Protein AF-A0A9N8E7D0-F1 (afdb_monomer)

Organism: NCBI:txid568900

Mean predicted aligned error: 8.38 Å

Foldseek 3Di:
DFDADPVPWGWDWDDPDPQWIWIWTDPDPFWIWIWIGGHPDIDIDIRHPDLVVQQQDDALCHHSVSFLDAPVRPDGCPPPNLVSVQSRFDDPPDDDPDPDPPDPPGPVGGDDDPDPDPVPPPPPPVPQPDDLVNQLVLLVPPPDPVSSVVSSCCCRVVVHSCSSVVPND

Secondary structure (DSSP, 8-state):
---EETTTEEEEEEEEETTEEEEEEEEETTEEEEEEEETTEEEEEEEES-GGGGTT--STT--TTS--B-TTSS-B-TT-HHHHHHHTSPPTTS--SSS---PSS-TTS---PPP--TTT--S-TTT--S-HHHHHHHHTT-SSHHHHHHHHHHHHHHT-GGGGGG---

Solvent-accessible surface area (backbone atoms only — not comparable to full-atom values): 10418 Å² total; per-residue (Å²): 129,85,53,52,53,95,83,73,30,47,46,49,79,48,74,83,48,102,49,30,39,40,35,40,35,45,77,48,102,59,29,36,39,38,38,37,34,46,70,94,44,78,46,81,45,78,53,56,81,50,73,73,82,39,64,87,41,67,52,98,84,15,29,67,87,59,45,41,48,41,92,83,72,71,51,77,34,76,92,36,64,68,62,44,54,57,68,66,51,70,48,84,92,47,85,76,89,58,96,72,81,87,61,83,64,45,58,92,43,71,70,84,75,82,68,88,46,82,84,76,61,52,70,54,81,87,72,65,85,61,49,72,67,61,26,43,66,55,19,63,76,43,90,45,74,64,34,24,52,49,32,26,48,51,17,54,72,71,63,35,70,72,52,45,73,61,76,85,88

Structure (mmCIF, N/CA/C/O backbone):
data_AF-A0A9N8E7D0-F1
#
_entry.id   AF-A0A9N8E7D0-F1
#
loop_
_atom_site.group_PDB
_atom_site.id
_atom_site.type_symbol
_atom_site.label_atom_id
_atom_site.label_alt_id
_atom_site.label_comp_id
_atom_site.label_asym_id
_atom_site.label_entity_id
_atom_site.label_seq_id
_atom_site.pdbx_PDB_ins_code
_atom_site.Cartn_x
_atom_site.Cartn_y
_atom_site.Cartn_z
_atom_site.occupancy
_atom_site.B_iso_or_equiv
_atom_site.auth_seq_id
_atom_site.auth_comp_id
_atom_site.auth_asym_id
_atom_site.auth_atom_id
_atom_site.pdbx_PDB_model_num
ATOM 1 N N . MET A 1 1 ? 14.166 -24.635 10.565 1.00 60.59 1 MET A N 1
ATOM 2 C CA . MET A 1 1 ? 14.749 -24.098 9.316 1.00 60.59 1 MET A CA 1
ATOM 3 C C . MET A 1 1 ? 14.318 -22.645 9.219 1.00 60.59 1 MET A C 1
ATOM 5 O O . MET A 1 1 ? 13.178 -22.394 9.599 1.00 60.59 1 MET A O 1
ATOM 9 N N . PRO A 1 2 ? 15.194 -21.702 8.832 1.00 77.38 2 PRO A N 1
ATOM 10 C CA . PRO A 1 2 ? 14.790 -20.308 8.662 1.00 77.38 2 PRO A CA 1
ATOM 11 C C . PRO A 1 2 ? 13.682 -20.218 7.607 1.00 77.38 2 PRO A C 1
ATOM 13 O O . PRO A 1 2 ? 13.717 -20.950 6.616 1.00 77.38 2 PRO A O 1
ATOM 16 N N . ALA A 1 3 ? 12.686 -19.366 7.850 1.00 85.38 3 ALA A N 1
ATOM 17 C CA . ALA A 1 3 ? 11.644 -19.098 6.871 1.00 85.38 3 ALA A CA 1
ATOM 18 C C . ALA A 1 3 ? 12.266 -18.344 5.690 1.00 85.38 3 ALA A C 1
ATOM 20 O O . ALA A 1 3 ? 12.982 -17.361 5.886 1.00 85.38 3 ALA A O 1
ATOM 21 N N . VAL A 1 4 ? 12.029 -18.835 4.473 1.00 89.44 4 VAL A N 1
ATOM 22 C CA . VAL A 1 4 ? 12.549 -18.234 3.243 1.00 89.44 4 VAL A CA 1
ATOM 23 C C . VAL A 1 4 ? 11.458 -18.120 2.187 1.00 89.44 4 VAL A C 1
ATOM 25 O O . VAL A 1 4 ? 10.663 -19.043 2.012 1.00 89.44 4 VAL A O 1
ATOM 28 N N . VAL A 1 5 ? 11.450 -17.011 1.451 1.00 86.12 5 VAL A N 1
ATOM 29 C CA . VAL A 1 5 ? 10.603 -16.802 0.268 1.00 86.12 5 VAL A CA 1
ATOM 30 C C . VAL A 1 5 ? 11.408 -17.141 -0.983 1.00 86.12 5 VAL A C 1
ATOM 32 O O . VAL A 1 5 ? 12.582 -16.782 -1.102 1.00 86.12 5 VAL A O 1
ATOM 35 N N . GLY A 1 6 ? 10.799 -17.902 -1.899 1.00 81.19 6 GLY A N 1
ATOM 36 C CA . GLY A 1 6 ? 11.449 -18.346 -3.140 1.00 81.19 6 GLY A CA 1
ATOM 37 C C . GLY A 1 6 ? 12.684 -19.233 -2.929 1.00 81.19 6 GLY A C 1
ATOM 38 O O . GLY A 1 6 ? 13.474 -19.408 -3.848 1.00 81.19 6 GLY A O 1
ATOM 39 N N . GLY A 1 7 ? 12.889 -19.759 -1.714 1.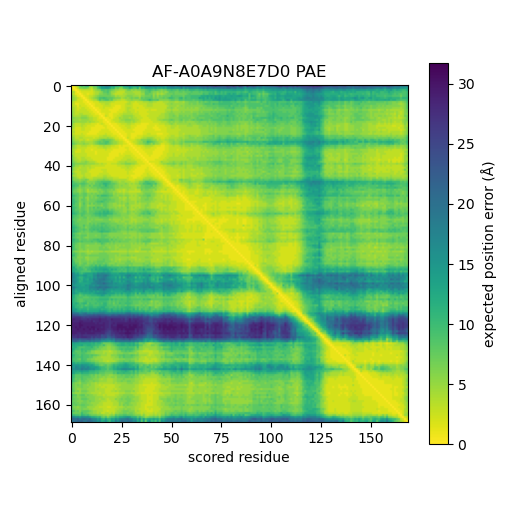00 84.19 7 GLY A N 1
ATOM 40 C CA . GLY A 1 7 ? 14.088 -20.518 -1.342 1.00 84.19 7 GLY A CA 1
ATOM 41 C C . GLY A 1 7 ? 15.361 -19.677 -1.177 1.00 84.19 7 GLY A C 1
ATOM 42 O O . GLY A 1 7 ? 16.421 -20.255 -0.946 1.0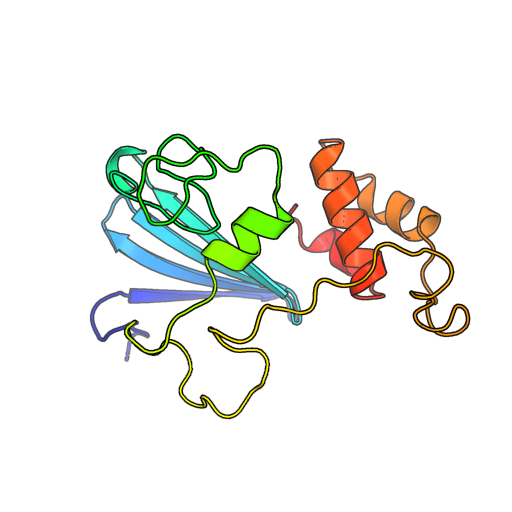0 84.19 7 GLY A O 1
ATOM 43 N N . GLN A 1 8 ? 15.273 -18.346 -1.281 1.00 88.00 8 GLN A N 1
ATOM 44 C CA . GLN A 1 8 ? 16.438 -17.457 -1.338 1.00 88.00 8 GLN A CA 1
ATOM 45 C C . GLN A 1 8 ? 16.400 -16.327 -0.304 1.00 88.00 8 GLN A C 1
ATOM 47 O O . GLN A 1 8 ? 17.425 -16.036 0.309 1.00 88.00 8 GLN A O 1
ATOM 52 N N . PHE A 1 9 ? 15.244 -15.693 -0.099 1.00 90.69 9 PHE A N 1
ATOM 53 C CA . PHE A 1 9 ? 15.147 -14.481 0.718 1.00 90.69 9 PHE A CA 1
ATOM 54 C C . PHE A 1 9 ? 14.715 -14.813 2.136 1.00 90.69 9 PHE A C 1
ATOM 56 O O . PHE A 1 9 ? 13.692 -15.467 2.329 1.00 90.69 9 PHE A O 1
ATOM 63 N N . LEU A 1 10 ? 15.492 -14.373 3.124 1.00 90.44 10 LEU A N 1
ATOM 64 C CA . LEU A 1 10 ? 15.197 -14.613 4.533 1.00 90.4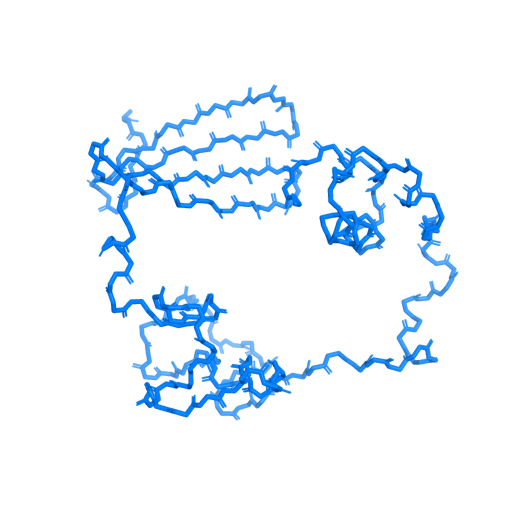4 10 LEU A CA 1
ATOM 65 C C . LEU A 1 10 ? 13.990 -13.791 4.978 1.00 90.44 10 LEU A C 1
ATOM 67 O O . LEU A 1 10 ? 13.893 -12.606 4.664 1.00 90.44 10 LEU A O 1
ATOM 71 N N . VAL A 1 11 ? 13.118 -14.434 5.751 1.00 93.00 11 VAL A N 1
ATOM 72 C CA . VAL A 1 11 ? 11.963 -13.801 6.385 1.00 93.00 11 VAL A CA 1
ATOM 73 C C . VAL A 1 11 ? 12.179 -13.766 7.891 1.00 93.00 11 VAL A C 1
ATOM 75 O O . VAL A 1 11 ? 12.335 -14.815 8.524 1.00 93.00 11 VAL A O 1
ATOM 78 N N . SER A 1 12 ? 12.168 -12.570 8.472 1.00 93.25 12 SER A N 1
ATOM 79 C CA . SER A 1 12 ? 11.977 -12.387 9.909 1.00 93.25 12 SER A CA 1
ATOM 80 C C . SER A 1 12 ? 10.482 -12.261 10.199 1.00 93.25 12 SER A C 1
ATOM 82 O O . SER A 1 12 ? 9.722 -11.746 9.382 1.00 93.25 12 SER A O 1
ATOM 84 N N . HIS A 1 13 ? 10.043 -12.764 11.350 1.00 94.25 13 HIS A N 1
ATOM 85 C CA . HIS A 1 13 ? 8.671 -12.611 11.830 1.00 94.25 13 HIS A CA 1
ATOM 86 C C . HIS A 1 13 ? 8.716 -12.108 13.268 1.00 94.25 13 HIS A C 1
ATOM 88 O O . HIS A 1 13 ? 9.411 -12.684 14.105 1.00 94.25 13 HIS A O 1
ATOM 94 N N . ASP A 1 14 ? 7.973 -11.041 13.534 1.00 93.75 14 ASP A N 1
ATOM 95 C CA . ASP A 1 14 ? 7.762 -10.482 14.861 1.00 93.75 14 ASP A CA 1
ATOM 96 C C . ASP A 1 14 ? 6.262 -10.307 15.123 1.00 93.75 14 ASP A C 1
ATOM 98 O O . ASP A 1 14 ? 5.515 -9.802 14.282 1.00 93.75 14 ASP A O 1
ATOM 102 N N . GLN A 1 15 ? 5.803 -10.734 16.296 1.00 93.75 15 GLN A N 1
ATOM 103 C CA . G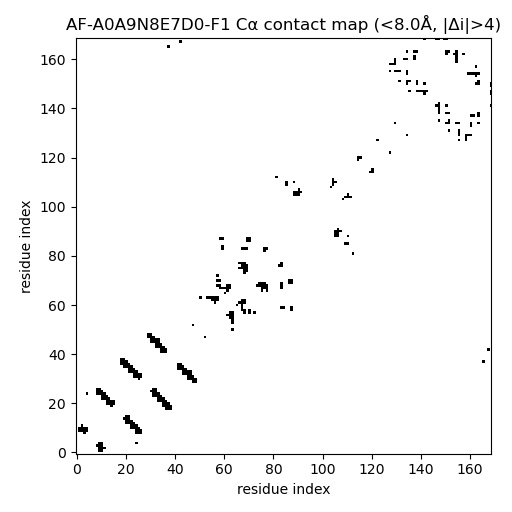LN A 1 15 ? 4.420 -10.568 16.727 1.00 93.75 15 GLN A CA 1
ATOM 104 C C . GLN A 1 15 ? 4.366 -9.429 17.747 1.00 93.75 15 GLN A C 1
ATOM 106 O O . GLN A 1 15 ? 4.716 -9.607 18.913 1.00 93.75 15 GLN A O 1
ATOM 111 N N . LYS A 1 16 ? 3.911 -8.251 17.310 1.00 92.31 16 LYS A N 1
ATOM 112 C CA . LYS A 1 16 ? 3.806 -7.065 18.173 1.00 92.31 16 LYS A CA 1
ATOM 113 C C . LYS A 1 16 ? 2.639 -7.172 19.150 1.00 92.31 16 LYS A C 1
ATOM 115 O O . LYS A 1 16 ? 2.725 -6.671 20.268 1.00 92.31 16 LYS A O 1
ATOM 120 N N . SER A 1 17 ? 1.552 -7.820 18.735 1.00 91.31 17 SER A N 1
ATOM 121 C CA . SER A 1 17 ? 0.390 -8.115 19.577 1.00 91.31 17 SER A CA 1
ATOM 122 C C . SER A 1 17 ? -0.403 -9.298 19.013 1.00 91.31 17 SER A C 1
ATOM 124 O O . SER A 1 17 ? -0.081 -9.819 17.949 1.00 91.31 17 SER A O 1
ATOM 126 N N . ASP A 1 18 ? -1.494 -9.690 19.671 1.00 90.50 18 ASP A N 1
ATOM 127 C CA . ASP A 1 18 ? -2.439 -10.684 19.133 1.00 90.50 18 ASP A CA 1
ATOM 128 C C . ASP A 1 18 ? -3.116 -10.238 17.824 1.00 90.50 18 ASP A C 1
ATOM 130 O O . ASP A 1 18 ? -3.724 -11.050 17.133 1.00 90.50 18 ASP A O 1
ATOM 134 N N . LYS A 1 19 ? -3.045 -8.944 17.495 1.00 89.88 19 LYS A N 1
ATOM 135 C CA . LYS A 1 19 ? -3.668 -8.353 16.306 1.00 89.88 19 LYS A CA 1
ATOM 136 C C . LYS A 1 19 ? -2.652 -7.918 15.261 1.00 89.88 19 LYS A C 1
ATOM 138 O O . LYS A 1 19 ? -3.067 -7.597 14.156 1.00 89.88 19 LYS A O 1
ATOM 143 N N . GLU A 1 20 ? -1.366 -7.863 15.602 1.00 92.94 20 GLU A N 1
ATOM 144 C CA . GLU A 1 20 ? -0.334 -7.261 14.762 1.00 92.94 20 GLU A CA 1
ATOM 145 C C . GLU A 1 20 ? 0.868 -8.186 14.603 1.00 92.94 20 GLU A C 1
ATOM 147 O O . GLU A 1 20 ? 1.556 -8.517 15.575 1.00 92.94 20 GLU A O 1
ATOM 152 N N . HIS A 1 21 ? 1.146 -8.539 13.351 1.00 94.12 21 HIS A N 1
ATOM 153 C CA . HIS A 1 21 ? 2.330 -9.292 12.964 1.00 94.12 21 HIS A CA 1
ATOM 154 C C . HIS A 1 21 ? 3.101 -8.497 11.918 1.00 94.12 21 HIS A C 1
ATOM 156 O O . HIS A 1 21 ? 2.516 -7.851 11.049 1.00 94.12 21 HIS A O 1
ATOM 162 N N . VAL A 1 22 ? 4.422 -8.553 12.007 1.00 94.31 22 VAL A N 1
ATOM 163 C CA . VAL A 1 22 ? 5.340 -7.913 11.074 1.00 94.31 22 VAL A CA 1
ATOM 164 C C . VAL A 1 22 ? 6.249 -8.987 10.506 1.00 94.31 22 VAL A C 1
ATOM 166 O O . VAL A 1 22 ? 6.845 -9.764 11.252 1.00 94.31 22 VAL A O 1
ATOM 169 N N . PHE A 1 23 ? 6.353 -9.027 9.186 1.00 94.38 23 PHE A N 1
ATOM 170 C CA . PHE A 1 23 ? 7.290 -9.868 8.466 1.00 94.38 23 PHE A CA 1
ATOM 171 C C . PHE A 1 23 ? 8.241 -8.975 7.685 1.00 94.38 23 PHE A C 1
ATOM 173 O O . PHE A 1 23 ? 7.791 -8.107 6.938 1.00 94.38 23 PHE A O 1
ATOM 180 N N . GLU A 1 24 ? 9.543 -9.187 7.831 1.00 94.38 24 GLU A N 1
ATOM 181 C CA . GLU A 1 24 ? 10.536 -8.466 7.037 1.00 94.38 24 GLU A CA 1
ATOM 182 C C . GLU A 1 24 ? 11.259 -9.446 6.124 1.00 94.38 24 GLU A C 1
ATOM 184 O O . GLU A 1 24 ? 11.816 -10.451 6.569 1.00 94.38 24 GLU A O 1
ATOM 189 N N . ILE A 1 25 ? 11.231 -9.152 4.830 1.00 93.69 25 ILE A N 1
ATOM 190 C CA . ILE A 1 25 ? 11.895 -9.928 3.793 1.00 93.69 25 ILE A CA 1
ATOM 191 C C . ILE A 1 25 ? 13.120 -9.138 3.355 1.00 93.69 25 ILE A C 1
ATOM 193 O O . ILE A 1 25 ? 13.000 -8.079 2.733 1.00 93.69 25 ILE A O 1
ATOM 197 N N . VAL A 1 26 ? 14.301 -9.657 3.678 1.00 90.94 26 VAL A N 1
ATOM 198 C CA . VAL A 1 26 ? 15.571 -9.027 3.302 1.00 90.94 26 VAL A CA 1
ATOM 199 C C . VAL A 1 26 ? 15.917 -9.447 1.877 1.00 90.94 26 VAL A C 1
ATOM 201 O O . VAL A 1 26 ? 16.228 -10.615 1.629 1.00 90.94 26 VAL A O 1
ATOM 204 N N . ILE A 1 27 ? 15.844 -8.499 0.940 1.00 88.69 27 ILE A N 1
ATOM 205 C CA . ILE A 1 27 ? 16.181 -8.727 -0.473 1.00 88.69 27 ILE A CA 1
ATOM 206 C C . ILE A 1 27 ? 17.677 -8.491 -0.690 1.00 88.69 27 ILE A C 1
ATOM 208 O O . ILE A 1 27 ? 18.371 -9.330 -1.262 1.00 88.69 27 ILE A O 1
ATOM 212 N N . THR A 1 28 ? 18.174 -7.362 -0.185 1.00 86.31 28 THR A N 1
ATOM 213 C CA . THR A 1 28 ? 19.594 -6.990 -0.136 1.00 86.31 28 THR A CA 1
ATOM 214 C C . THR A 1 28 ? 19.890 -6.300 1.200 1.00 86.31 28 THR A C 1
ATOM 216 O O . THR A 1 28 ? 18.975 -6.056 1.983 1.00 86.31 28 THR A O 1
ATOM 219 N N . GLU A 1 29 ? 21.150 -5.950 1.473 1.00 84.75 29 GLU A N 1
ATOM 220 C CA . GLU A 1 29 ? 21.507 -5.174 2.678 1.00 84.75 29 GLU A CA 1
ATOM 221 C C . GLU A 1 29 ? 20.819 -3.796 2.735 1.00 84.75 29 GLU A C 1
ATOM 223 O O . GLU A 1 29 ? 20.582 -3.273 3.819 1.00 84.75 29 GLU A O 1
ATOM 228 N N . ASP A 1 30 ? 20.466 -3.232 1.576 1.00 86.94 30 ASP A N 1
ATOM 229 C CA . ASP A 1 30 ? 19.905 -1.884 1.421 1.00 86.94 30 ASP A CA 1
ATOM 230 C C . ASP A 1 30 ? 18.428 -1.907 0.952 1.00 86.94 30 ASP A C 1
ATOM 232 O O . ASP A 1 30 ? 17.878 -0.875 0.551 1.00 86.94 30 ASP A O 1
ATOM 236 N N . THR A 1 31 ? 17.777 -3.079 0.918 1.00 89.88 31 THR A N 1
ATOM 237 C CA . THR A 1 31 ? 16.380 -3.219 0.468 1.00 89.88 31 THR A CA 1
ATOM 238 C C . THR A 1 31 ? 15.633 -4.287 1.253 1.00 89.88 31 THR A C 1
ATOM 240 O O . THR A 1 31 ? 15.964 -5.474 1.193 1.00 89.88 31 THR A O 1
ATOM 243 N N . THR A 1 32 ? 14.580 -3.860 1.946 1.00 92.69 32 THR A N 1
ATOM 244 C CA . THR A 1 32 ? 13.727 -4.724 2.768 1.00 92.69 32 THR A CA 1
ATOM 245 C C . THR A 1 32 ? 12.263 -4.522 2.407 1.00 92.69 32 THR A C 1
ATOM 247 O O . THR A 1 32 ? 11.793 -3.393 2.296 1.00 92.69 32 THR A O 1
ATOM 250 N N . ILE A 1 33 ? 11.519 -5.617 2.263 1.00 93.00 33 ILE A N 1
ATOM 251 C CA . ILE A 1 33 ? 10.061 -5.576 2.130 1.00 93.00 33 ILE A CA 1
ATOM 252 C C . ILE A 1 33 ? 9.459 -5.861 3.503 1.00 93.00 33 ILE A C 1
ATOM 254 O O . ILE A 1 33 ? 9.719 -6.911 4.086 1.00 93.00 33 ILE A O 1
ATOM 258 N N . LYS A 1 34 ? 8.656 -4.936 4.019 1.00 93.75 34 LYS A N 1
ATOM 259 C CA . LYS A 1 34 ? 7.945 -5.057 5.292 1.00 93.75 34 LYS A CA 1
ATOM 260 C C . LYS A 1 34 ? 6.479 -5.358 5.009 1.00 93.75 34 LYS A C 1
ATOM 262 O O . LYS A 1 34 ? 5.786 -4.563 4.380 1.00 93.75 34 LYS A O 1
ATOM 267 N N . LEU A 1 35 ? 6.016 -6.507 5.477 1.00 93.31 35 LEU A N 1
ATOM 268 C CA . LEU A 1 35 ? 4.617 -6.912 5.458 1.00 93.31 35 LEU A CA 1
ATOM 269 C C . LEU A 1 35 ? 4.084 -6.770 6.879 1.00 93.31 35 LEU A C 1
ATOM 271 O O . LEU A 1 35 ? 4.534 -7.473 7.782 1.00 93.31 35 LEU A O 1
ATOM 275 N N . LYS A 1 36 ? 3.131 -5.872 7.094 1.00 93.31 36 LYS A N 1
ATOM 276 C CA . LYS A 1 36 ? 2.438 -5.731 8.374 1.00 93.31 36 LYS A CA 1
ATOM 277 C C . LYS A 1 36 ? 1.023 -6.254 8.213 1.00 93.31 36 LYS A C 1
ATOM 279 O O . LYS A 1 36 ? 0.290 -5.768 7.362 1.00 93.31 36 LYS A O 1
ATOM 284 N N . THR A 1 37 ? 0.619 -7.206 9.041 1.00 93.25 37 THR A N 1
ATOM 285 C CA . THR A 1 37 ? -0.786 -7.603 9.147 1.00 93.25 37 THR A CA 1
ATOM 286 C C . THR A 1 37 ? -1.383 -6.980 10.394 1.00 93.25 37 THR A C 1
ATOM 288 O O . THR A 1 37 ? -0.804 -7.115 11.475 1.00 93.25 37 THR A O 1
ATOM 291 N N . PHE A 1 38 ? -2.542 -6.345 10.261 1.00 92.19 38 PHE A N 1
ATOM 292 C CA . PHE A 1 38 ? -3.357 -5.915 11.390 1.00 92.19 38 PHE A CA 1
ATOM 293 C C . PHE A 1 38 ? -4.749 -6.521 11.239 1.00 92.19 38 PHE A C 1
ATOM 295 O O . PHE A 1 38 ? -5.503 -6.129 10.349 1.00 92.19 38 PHE A O 1
ATOM 302 N N . LYS A 1 39 ? -5.076 -7.501 12.088 1.00 90.19 39 LYS A N 1
ATOM 303 C CA . LYS A 1 39 ? -6.260 -8.360 11.919 1.00 90.19 39 LYS A CA 1
ATOM 304 C C . LYS A 1 39 ? -6.269 -9.001 10.523 1.00 90.19 39 LYS A C 1
ATOM 306 O O . LYS A 1 39 ? -5.329 -9.715 10.191 1.00 90.19 39 LYS A O 1
ATOM 311 N N . ASP A 1 40 ? -7.290 -8.710 9.720 1.00 86.38 40 ASP A N 1
ATOM 312 C CA . ASP A 1 40 ? -7.479 -9.239 8.368 1.00 86.38 40 ASP A CA 1
ATOM 313 C C . ASP A 1 40 ? -6.897 -8.324 7.274 1.00 86.38 40 ASP A C 1
ATOM 315 O O . ASP A 1 40 ? -6.996 -8.633 6.088 1.00 86.38 40 ASP A O 1
ATOM 319 N N . MET A 1 41 ? -6.283 -7.197 7.651 1.00 88.06 41 MET A N 1
ATOM 320 C CA . MET A 1 41 ? -5.674 -6.251 6.717 1.00 88.06 41 MET A CA 1
ATOM 321 C C . MET A 1 41 ? -4.177 -6.506 6.583 1.00 88.06 41 MET A C 1
ATOM 323 O O . MET A 1 41 ? -3.503 -6.839 7.562 1.00 88.06 41 MET A O 1
ATOM 327 N N . VAL A 1 42 ? -3.642 -6.287 5.381 1.00 90.75 42 VAL A N 1
ATOM 328 C CA . VAL A 1 42 ? -2.203 -6.335 5.114 1.00 90.75 42 VAL A CA 1
ATOM 329 C C . VAL A 1 42 ? -1.727 -5.003 4.549 1.00 90.75 42 VAL A C 1
ATOM 331 O O . VAL A 1 42 ? -2.354 -4.424 3.668 1.00 90.75 42 VAL A O 1
ATOM 334 N N . SER A 1 43 ? -0.595 -4.535 5.053 1.00 89.62 43 SER A N 1
ATOM 335 C CA . SER A 1 43 ? 0.154 -3.400 4.538 1.00 89.62 43 SER A CA 1
ATOM 336 C C . SER A 1 43 ? 1.496 -3.905 4.026 1.00 89.62 43 SER A C 1
ATOM 338 O O . SER A 1 43 ? 2.158 -4.717 4.679 1.00 89.62 43 SER A O 1
ATOM 340 N N . VAL A 1 44 ? 1.882 -3.442 2.840 1.00 90.50 44 VAL A N 1
ATOM 341 C CA . VAL A 1 44 ? 3.146 -3.790 2.194 1.00 90.50 44 VAL A CA 1
ATOM 342 C C . VAL A 1 44 ? 3.939 -2.510 1.998 1.00 90.50 44 VAL A C 1
ATOM 344 O O . VAL A 1 44 ? 3.467 -1.574 1.360 1.00 90.50 44 VAL A O 1
ATOM 347 N N . SER A 1 45 ? 5.155 -2.479 2.528 1.00 89.81 45 SER A N 1
ATOM 348 C CA . SER A 1 45 ? 6.089 -1.370 2.372 1.00 89.81 45 SER A CA 1
ATOM 349 C C . SER A 1 45 ? 7.409 -1.889 1.822 1.00 89.81 45 SER A C 1
ATOM 351 O O . SER A 1 45 ? 7.910 -2.923 2.261 1.00 89.81 45 SER A O 1
ATOM 353 N N . VAL A 1 46 ? 7.976 -1.175 0.852 1.00 90.31 46 VAL A N 1
ATOM 354 C CA . VAL A 1 46 ? 9.303 -1.467 0.308 1.00 90.31 46 VAL A CA 1
ATOM 355 C C . VAL A 1 46 ? 10.243 -0.356 0.753 1.00 90.31 46 VAL A C 1
ATOM 357 O O . VAL A 1 46 ? 10.136 0.781 0.302 1.00 90.31 46 VAL A O 1
ATOM 360 N N . ASP A 1 47 ? 11.152 -0.700 1.655 1.00 89.50 47 ASP A N 1
ATOM 361 C CA . ASP A 1 47 ? 12.175 0.188 2.192 1.00 89.50 47 ASP A CA 1
ATOM 362 C C . ASP A 1 47 ? 13.448 -0.005 1.365 1.00 89.50 47 ASP A C 1
ATOM 364 O O . ASP A 1 47 ? 14.186 -0.977 1.553 1.00 89.50 47 ASP A O 1
ATOM 368 N N . ALA A 1 48 ? 13.644 0.870 0.378 1.00 87.75 48 ALA A N 1
ATOM 369 C CA . ALA A 1 48 ? 14.808 0.872 -0.496 1.00 87.75 48 ALA A CA 1
ATOM 370 C C . ALA A 1 48 ? 15.599 2.169 -0.316 1.00 87.75 48 ALA A C 1
ATOM 372 O O . ALA A 1 48 ? 15.046 3.268 -0.326 1.00 87.75 48 ALA A O 1
ATOM 373 N N . LYS A 1 49 ? 16.922 2.045 -0.207 1.00 85.12 49 LYS A N 1
ATOM 374 C CA . LYS A 1 49 ? 17.832 3.183 -0.003 1.00 85.12 49 LYS A CA 1
ATOM 375 C C . LYS A 1 49 ? 17.911 4.155 -1.183 1.00 85.12 49 LYS A C 1
ATOM 377 O O . LYS A 1 49 ? 18.198 5.332 -0.973 1.00 85.12 49 LYS A O 1
ATOM 382 N N . SER A 1 50 ? 17.706 3.670 -2.408 1.00 85.62 50 SER A N 1
ATOM 383 C CA . SER A 1 50 ? 17.685 4.491 -3.624 1.00 85.62 50 SER A CA 1
ATOM 384 C C . SER A 1 50 ? 16.409 4.243 -4.413 1.00 85.62 50 SER A C 1
ATOM 386 O O . SER A 1 50 ? 15.949 3.106 -4.520 1.00 85.62 50 SER A O 1
ATOM 388 N N . MET A 1 51 ? 15.884 5.305 -5.025 1.00 82.25 51 MET A N 1
ATOM 389 C CA . MET A 1 51 ? 14.785 5.208 -5.984 1.00 82.25 51 MET A CA 1
ATOM 390 C C . MET A 1 51 ? 15.184 4.426 -7.238 1.00 82.25 51 MET A C 1
ATOM 392 O O . MET A 1 51 ? 14.310 3.842 -7.871 1.00 82.25 51 MET A O 1
ATOM 396 N N . ASP A 1 52 ? 16.482 4.325 -7.547 1.00 86.00 52 ASP A N 1
ATOM 397 C CA . ASP A 1 52 ? 16.995 3.507 -8.658 1.00 86.00 52 ASP A CA 1
ATOM 398 C C . ASP A 1 52 ? 16.579 2.031 -8.528 1.00 86.00 52 ASP A C 1
ATOM 400 O O . ASP A 1 52 ? 16.460 1.326 -9.525 1.00 86.00 52 ASP A O 1
ATOM 404 N N . ALA A 1 53 ? 16.281 1.558 -7.309 1.00 83.88 53 ALA A N 1
ATOM 405 C CA . ALA A 1 53 ? 15.738 0.217 -7.082 1.00 83.88 53 ALA A CA 1
ATOM 406 C C . ALA A 1 53 ? 14.371 -0.009 -7.759 1.00 83.88 53 ALA A C 1
ATOM 408 O O . ALA A 1 53 ? 13.965 -1.151 -7.965 1.00 83.88 53 ALA A O 1
ATOM 409 N N . PHE A 1 54 ? 13.672 1.072 -8.108 1.00 86.56 54 PHE A N 1
ATOM 410 C CA . PHE A 1 54 ? 12.401 1.067 -8.822 1.00 86.56 54 PHE A CA 1
ATOM 411 C C . PHE A 1 54 ? 12.552 1.527 -10.276 1.00 86.56 54 PHE A C 1
ATOM 413 O O . PHE A 1 54 ? 11.546 1.801 -10.926 1.00 86.56 54 PHE A O 1
ATOM 420 N N . GLU A 1 55 ? 13.771 1.675 -10.800 1.00 89.06 55 GLU A N 1
ATOM 421 C CA . GLU A 1 55 ? 13.961 2.044 -12.202 1.00 89.06 55 GLU A CA 1
ATOM 422 C C . GLU A 1 55 ? 13.280 1.010 -13.116 1.00 89.06 55 GLU A C 1
ATOM 424 O O . GLU A 1 55 ? 13.438 -0.200 -12.959 1.00 89.06 55 GLU A O 1
ATOM 429 N N . GLY A 1 56 ? 12.466 1.494 -14.058 1.00 87.19 56 GLY A N 1
ATOM 430 C CA . GLY A 1 56 ? 11.676 0.643 -14.951 1.00 87.19 56 GLY A CA 1
ATOM 431 C C . GLY A 1 56 ? 10.397 0.063 -14.338 1.00 87.19 56 GLY A C 1
ATOM 432 O O . GLY A 1 56 ? 9.684 -0.656 -15.039 1.00 87.19 56 GLY A O 1
ATOM 433 N N . SER A 1 57 ? 10.063 0.378 -13.079 1.00 88.94 57 SER A N 1
ATOM 434 C CA . SER A 1 57 ? 8.776 -0.011 -12.502 1.00 88.94 57 SER A CA 1
ATOM 435 C C . SER A 1 57 ? 7.621 0.677 -13.234 1.00 88.94 57 SER A C 1
ATOM 437 O O . SER A 1 57 ? 7.673 1.872 -13.541 1.00 88.94 57 SER A O 1
ATOM 439 N N . ILE A 1 58 ? 6.588 -0.110 -13.532 1.00 91.00 58 ILE A N 1
ATOM 440 C CA . ILE A 1 58 ? 5.299 0.302 -14.092 1.00 91.00 58 ILE A CA 1
ATOM 441 C C . ILE A 1 58 ? 4.222 -0.630 -13.528 1.00 91.00 58 ILE A C 1
ATOM 443 O O . ILE A 1 58 ? 4.486 -1.807 -13.278 1.00 91.00 58 ILE A O 1
ATOM 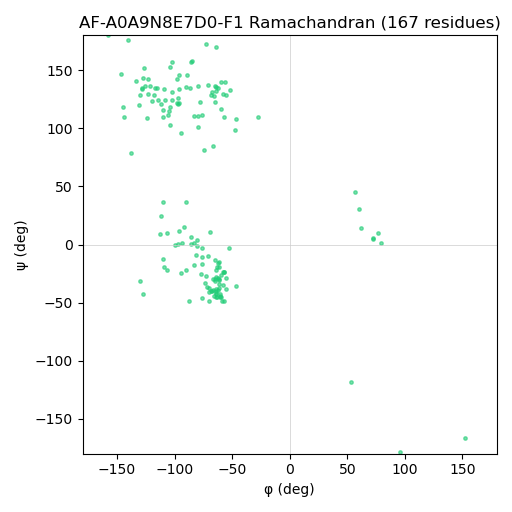447 N N . GLY A 1 59 ? 3.015 -0.121 -13.308 1.00 90.81 59 GLY A N 1
ATOM 448 C CA . GLY A 1 59 ? 1.913 -0.901 -12.746 1.00 90.81 59 GLY A CA 1
ATOM 449 C C . GLY A 1 59 ? 0.936 -0.019 -11.987 1.00 90.81 59 GLY A C 1
ATOM 450 O O . GLY A 1 59 ? 1.022 1.200 -12.055 1.00 90.81 59 GLY A O 1
ATOM 451 N N . LEU A 1 60 ? 0.043 -0.604 -11.190 1.00 91.56 60 LEU A N 1
ATOM 452 C CA . LEU A 1 60 ? -0.964 0.153 -10.430 1.00 91.56 60 LEU A CA 1
ATOM 453 C C . LEU A 1 60 ? -0.386 1.212 -9.471 1.00 91.56 60 LEU A C 1
ATOM 455 O O . LEU A 1 60 ? -1.070 2.185 -9.177 1.00 91.56 60 LEU A O 1
ATOM 459 N N . LEU A 1 61 ? 0.870 1.066 -9.035 1.00 89.50 61 LEU A N 1
ATOM 460 C CA . LEU A 1 61 ? 1.568 2.064 -8.209 1.00 89.50 61 LEU A CA 1
ATOM 461 C C . LEU A 1 61 ? 2.156 3.240 -9.015 1.00 89.50 61 LEU A C 1
ATOM 463 O O . LEU A 1 61 ? 2.727 4.159 -8.436 1.00 89.50 61 LEU A O 1
ATOM 467 N N . GLY A 1 62 ? 2.006 3.223 -10.339 1.00 91.75 62 GLY A N 1
ATOM 468 C CA . GLY A 1 62 ? 2.573 4.206 -11.255 1.00 91.75 62 GLY A CA 1
ATOM 469 C C . GLY A 1 62 ? 3.903 3.759 -11.854 1.00 91.75 62 GLY A C 1
ATOM 470 O O . GLY A 1 62 ? 4.393 2.653 -11.615 1.00 91.75 62 GLY A O 1
ATOM 471 N N . SER A 1 63 ? 4.473 4.635 -12.676 1.00 92.62 63 SER A N 1
ATOM 472 C CA . SER A 1 63 ? 5.855 4.518 -13.125 1.00 92.62 63 SER A CA 1
ATOM 473 C C . SER A 1 63 ? 6.834 4.859 -12.000 1.00 92.62 63 SER A C 1
ATOM 475 O O . SER A 1 63 ? 6.442 5.421 -10.979 1.00 92.62 63 SER A O 1
ATOM 477 N N . HIS A 1 64 ? 8.129 4.640 -12.221 1.00 88.56 64 HIS A N 1
ATOM 478 C CA . HIS A 1 64 ? 9.189 5.166 -11.350 1.00 88.56 64 HIS A CA 1
ATOM 479 C C . HIS A 1 64 ? 9.013 6.664 -10.996 1.00 88.56 64 HIS A C 1
ATOM 481 O O . HIS A 1 64 ? 9.299 7.082 -9.879 1.00 88.56 64 HIS A O 1
ATOM 487 N N . GLY A 1 65 ? 8.501 7.478 -11.931 1.00 87.00 65 GLY A N 1
ATOM 488 C CA . GLY A 1 65 ? 8.209 8.902 -11.715 1.00 87.00 65 GLY A CA 1
ATOM 489 C C . GLY A 1 65 ? 6.832 9.196 -11.105 1.00 87.00 65 GLY A C 1
ATOM 490 O O . GLY A 1 65 ? 6.434 10.358 -11.051 1.00 87.00 65 GLY A O 1
ATOM 491 N N . GLY A 1 66 ? 6.079 8.168 -10.710 1.00 89.56 66 GLY A N 1
ATOM 492 C CA . GLY A 1 66 ? 4.729 8.269 -10.153 1.00 89.56 66 GLY A CA 1
ATOM 493 C C . GLY A 1 66 ? 3.628 8.546 -11.180 1.00 89.56 66 GLY A C 1
ATOM 494 O O . GLY A 1 66 ? 2.500 8.846 -10.800 1.00 89.56 66 GLY A O 1
ATOM 495 N N . GLN A 1 67 ? 3.923 8.475 -12.483 1.00 94.06 67 GLN A N 1
ATOM 496 C CA . GLN A 1 67 ? 2.917 8.719 -13.518 1.00 94.06 67 GLN A CA 1
ATOM 497 C C . GLN A 1 67 ? 2.035 7.488 -13.716 1.00 94.06 67 GLN A C 1
ATOM 499 O O . GLN A 1 67 ? 2.538 6.371 -13.834 1.00 94.06 67 GLN A O 1
ATOM 504 N N . MET A 1 68 ? 0.727 7.704 -13.838 1.00 96.06 68 MET A N 1
ATOM 505 C CA . MET A 1 68 ? -0.228 6.658 -14.204 1.00 96.06 68 MET A CA 1
ATOM 506 C C . MET A 1 68 ? -0.117 6.334 -15.702 1.00 96.06 68 MET A C 1
ATOM 508 O O . MET A 1 68 ? -0.871 6.868 -16.517 1.00 96.06 68 MET A O 1
ATOM 512 N N . LEU A 1 69 ? 0.863 5.505 -16.074 1.00 95.56 69 LEU A N 1
ATOM 513 C CA . LEU A 1 69 ? 1.113 5.089 -17.459 1.00 95.56 69 LEU A CA 1
ATOM 514 C C . LEU A 1 69 ? 0.346 3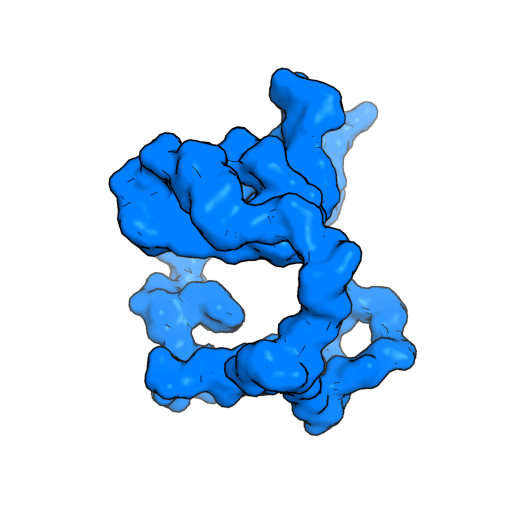.815 -17.822 1.00 95.56 69 LEU A C 1
ATOM 516 O O . LEU A 1 69 ? 0.348 2.838 -17.070 1.00 95.56 69 LEU A O 1
ATOM 520 N N . ALA A 1 70 ? -0.265 3.804 -19.003 1.00 94.56 70 ALA A N 1
ATOM 521 C CA . ALA A 1 70 ? -0.776 2.578 -19.598 1.00 94.56 70 ALA A CA 1
ATOM 522 C C . ALA A 1 70 ? 0.370 1.600 -19.909 1.00 94.56 70 ALA A C 1
ATOM 524 O O . ALA A 1 70 ? 1.555 1.948 -19.879 1.00 94.56 70 ALA A O 1
ATOM 525 N N . ARG A 1 71 ? 0.015 0.366 -20.270 1.00 91.12 71 ARG A N 1
ATOM 526 C CA . ARG A 1 71 ? 0.976 -0.707 -20.567 1.00 91.12 71 ARG A CA 1
ATOM 527 C C . ARG A 1 71 ? 1.880 -0.425 -21.770 1.00 91.12 71 ARG A C 1
ATOM 529 O O . ARG A 1 71 ? 2.936 -1.036 -21.896 1.00 91.12 71 ARG A O 1
ATOM 536 N N . ASP A 1 72 ? 1.483 0.501 -22.642 1.00 92.12 72 ASP A N 1
ATOM 537 C CA . ASP A 1 72 ? 2.312 0.989 -23.750 1.00 92.12 72 ASP A CA 1
ATOM 538 C C . ASP A 1 72 ? 3.498 1.864 -23.292 1.00 92.12 72 ASP A C 1
ATOM 540 O O . ASP A 1 72 ? 4.370 2.187 -24.098 1.00 92.12 72 ASP A O 1
ATOM 544 N N . GLY A 1 73 ? 3.536 2.245 -22.009 1.00 90.62 73 GLY A N 1
ATOM 545 C CA . GLY A 1 73 ? 4.581 3.065 -21.403 1.00 90.62 73 GLY A CA 1
ATOM 546 C C . GLY A 1 73 ? 4.555 4.539 -21.815 1.00 90.62 73 GLY A C 1
ATOM 547 O O . GLY A 1 73 ? 5.463 5.279 -21.443 1.00 90.62 73 GLY A O 1
ATOM 548 N N . VAL A 1 74 ? 3.551 4.983 -22.579 1.00 91.75 74 VAL A N 1
ATOM 549 C CA . VAL A 1 74 ? 3.489 6.347 -23.137 1.00 91.75 74 VAL A CA 1
ATOM 550 C C . VAL A 1 74 ? 2.156 7.046 -22.891 1.00 91.75 74 VAL A C 1
ATOM 552 O O . VAL A 1 74 ? 2.130 8.269 -22.743 1.00 91.75 74 VAL A O 1
ATOM 555 N N . THR A 1 75 ? 1.048 6.308 -22.825 1.00 95.44 75 THR A N 1
ATOM 556 C CA . THR A 1 75 ? -0.276 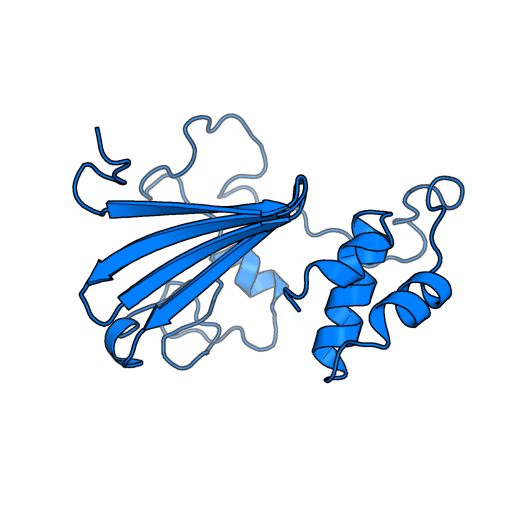6.886 -22.593 1.00 95.44 75 THR A CA 1
ATOM 557 C C . THR A 1 75 ? -0.444 7.226 -21.113 1.00 95.44 75 THR A C 1
ATOM 559 O O . THR A 1 75 ? -0.331 6.360 -20.250 1.00 95.44 75 THR A O 1
ATOM 562 N N . VAL A 1 76 ? -0.735 8.495 -20.810 1.00 95.88 76 VAL A N 1
ATOM 563 C CA . VAL A 1 76 ? -0.909 9.003 -19.438 1.00 95.88 76 VAL A CA 1
ATOM 564 C C . VAL A 1 76 ? -2.395 9.034 -19.069 1.00 95.88 76 VAL A C 1
ATOM 566 O O . VAL A 1 76 ? -3.174 9.748 -19.698 1.00 95.88 76 VAL A O 1
ATOM 569 N N . LEU A 1 77 ? -2.774 8.320 -18.007 1.00 96.00 77 LEU A N 1
ATOM 570 C CA . LEU A 1 77 ? -4.150 8.167 -17.511 1.00 96.00 77 LEU A CA 1
ATOM 571 C C . LEU A 1 7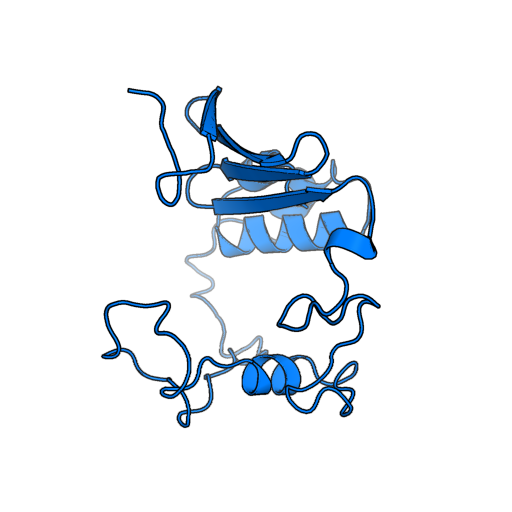7 ? -4.381 8.852 -16.148 1.00 96.00 77 LEU A C 1
ATOM 573 O O . LEU A 1 77 ? -5.296 8.502 -15.412 1.00 96.00 77 LEU A O 1
ATOM 577 N N . GLN A 1 78 ? -3.582 9.872 -15.811 1.00 94.62 78 GLN A N 1
ATOM 578 C CA . GLN A 1 78 ? -3.612 10.558 -14.505 1.00 94.62 78 GLN A CA 1
ATOM 579 C C . GLN A 1 78 ? -4.994 11.113 -14.108 1.00 94.62 78 GLN A C 1
ATOM 581 O O . GLN A 1 78 ? -5.301 11.233 -12.925 1.00 94.62 78 GLN A O 1
ATOM 586 N N . ASN A 1 79 ? -5.814 11.475 -15.098 1.00 95.06 79 ASN A N 1
ATOM 587 C CA . ASN A 1 79 ? -7.135 12.071 -14.892 1.00 95.06 79 ASN A CA 1
ATOM 588 C C . ASN A 1 79 ? -8.284 11.050 -14.965 1.00 95.06 79 ASN A C 1
ATOM 590 O O . ASN A 1 79 ? -9.438 11.449 -14.834 1.00 95.06 79 ASN A O 1
ATOM 594 N N . ASP A 1 80 ? -7.986 9.766 -15.187 1.00 93.88 80 ASP A N 1
ATOM 595 C CA . ASP A 1 80 ? -8.985 8.697 -15.277 1.00 93.88 80 ASP A CA 1
ATOM 596 C C . ASP A 1 80 ? -8.509 7.435 -14.526 1.00 93.88 80 ASP A C 1
ATOM 598 O O . ASP A 1 80 ? -8.010 6.482 -15.135 1.00 93.88 80 ASP A O 1
ATOM 602 N N . PRO A 1 81 ? -8.627 7.423 -13.181 1.00 92.25 81 PRO A N 1
ATOM 603 C CA . PRO A 1 81 ? -8.222 6.282 -12.361 1.00 92.25 81 PRO A CA 1
ATOM 604 C C . PRO A 1 81 ? -9.001 5.001 -12.658 1.00 92.25 81 PRO A C 1
ATOM 606 O O . PRO A 1 81 ? -8.453 3.910 -12.506 1.00 92.25 81 PRO A O 1
ATOM 609 N N . ASP A 1 82 ? -10.253 5.126 -13.104 1.00 91.56 82 ASP A N 1
ATOM 610 C CA . ASP A 1 82 ? -11.080 3.973 -13.444 1.00 91.56 82 ASP A CA 1
ATOM 611 C C . ASP A 1 82 ? -10.536 3.313 -14.720 1.00 91.56 82 ASP A C 1
ATOM 613 O O . ASP A 1 82 ? -10.277 2.110 -14.718 1.00 91.56 82 ASP A O 1
ATOM 617 N N . ALA A 1 83 ? -10.257 4.083 -15.780 1.00 93.25 83 ALA A N 1
ATOM 618 C CA . ALA A 1 83 ? -9.603 3.554 -16.981 1.00 93.25 83 ALA A CA 1
ATOM 619 C C . ALA A 1 83 ? -8.198 3.004 -16.687 1.00 93.25 83 ALA A C 1
ATOM 621 O O . ALA A 1 83 ? -7.817 1.966 -17.230 1.00 93.25 83 ALA A O 1
ATOM 622 N N . TYR A 1 84 ? -7.447 3.660 -15.797 1.00 95.00 84 TYR A N 1
ATOM 623 C CA . TYR A 1 84 ? -6.133 3.191 -15.361 1.00 95.00 84 TYR A CA 1
ATOM 624 C C . TYR A 1 84 ? -6.190 1.816 -14.690 1.00 95.00 84 TYR A C 1
ATOM 626 O O . TYR A 1 84 ? -5.400 0.933 -15.022 1.00 95.00 84 TYR A O 1
ATOM 634 N N . GLY A 1 85 ? -7.152 1.609 -13.788 1.00 92.31 85 GLY A N 1
ATOM 635 C CA . GLY A 1 85 ? -7.369 0.317 -13.144 1.00 92.31 85 GLY A CA 1
ATOM 636 C C . GLY A 1 85 ? -7.748 -0.783 -14.140 1.00 92.31 85 GLY A C 1
ATOM 637 O O . GLY A 1 85 ? -7.250 -1.901 -14.030 1.00 92.31 85 GLY A O 1
ATOM 638 N N . GLN A 1 86 ? -8.579 -0.464 -15.140 1.00 92.25 86 GLN A N 1
ATOM 639 C CA . GLN A 1 86 ? -8.972 -1.420 -16.187 1.00 92.25 86 GLN A CA 1
ATOM 640 C C . GLN A 1 86 ? -7.793 -1.820 -17.088 1.00 92.25 86 GLN A C 1
ATOM 642 O O . GLN A 1 86 ? -7.666 -2.989 -17.444 1.00 92.25 86 GLN A O 1
ATOM 647 N N . GLU A 1 87 ? -6.909 -0.881 -17.440 1.00 93.38 87 GLU A N 1
ATOM 648 C CA . GLU A 1 87 ? -5.720 -1.152 -18.269 1.00 93.38 87 GLU A CA 1
ATOM 649 C C . GLU A 1 87 ? -4.755 -2.156 -17.608 1.00 93.38 87 GLU A C 1
ATOM 651 O O . GLU A 1 87 ? -4.125 -2.990 -18.275 1.00 93.38 87 GLU A O 1
ATOM 656 N N . TRP A 1 88 ? -4.676 -2.109 -16.278 1.00 91.69 88 TRP A N 1
ATOM 657 C CA . TRP A 1 88 ? -3.827 -2.972 -15.461 1.00 91.69 88 TRP A CA 1
ATOM 658 C C . TRP A 1 88 ? -4.519 -4.255 -14.971 1.00 91.69 88 TRP A C 1
ATOM 660 O O . TRP A 1 88 ? -3.984 -4.939 -14.098 1.00 91.69 88 TRP A O 1
ATOM 670 N N . GLN A 1 89 ? -5.662 -4.637 -15.553 1.00 89.50 89 GLN A N 1
ATOM 671 C CA . GLN A 1 89 ? -6.227 -5.973 -15.351 1.00 89.50 89 GLN A CA 1
ATOM 672 C C . GLN A 1 89 ? -5.254 -7.043 -15.878 1.00 89.50 89 GLN A C 1
ATOM 674 O O . GLN A 1 89 ? -4.703 -6.905 -16.974 1.00 89.50 89 GLN A O 1
ATOM 679 N N . VAL A 1 90 ? -5.043 -8.100 -15.087 1.00 87.00 90 VAL A N 1
ATOM 680 C CA . VAL A 1 90 ? -4.165 -9.223 -15.454 1.00 87.00 90 VAL A CA 1
ATOM 681 C C . VAL A 1 90 ? -4.743 -9.947 -16.671 1.00 87.00 90 VAL A C 1
ATOM 683 O O . VAL A 1 90 ? -5.941 -10.243 -16.699 1.00 87.00 90 VAL A O 1
ATOM 686 N N . ARG A 1 91 ? -3.899 -10.212 -17.671 1.00 86.31 91 ARG A N 1
ATOM 687 C CA . ARG A 1 91 ? -4.265 -10.885 -18.926 1.00 86.31 91 ARG A CA 1
ATOM 688 C C . ARG A 1 91 ? -3.827 -12.350 -18.926 1.00 86.31 91 ARG A C 1
ATOM 690 O O . ARG A 1 91 ? -2.895 -12.724 -18.222 1.00 86.31 91 ARG A O 1
ATOM 697 N N . GLU A 1 92 ? -4.481 -13.176 -19.741 1.00 81.94 92 GLU A N 1
ATOM 698 C CA . GLU A 1 92 ? -4.215 -14.624 -19.817 1.00 81.94 92 GLU A CA 1
ATOM 699 C C . GLU A 1 92 ? -2.797 -14.955 -20.316 1.00 81.94 92 GLU A C 1
ATOM 701 O O . GLU A 1 92 ? -2.246 -16.000 -19.977 1.00 81.94 92 GLU A O 1
ATOM 706 N N . GLU A 1 93 ? -2.193 -14.076 -21.122 1.00 83.75 93 GLU A N 1
ATOM 707 C CA . GLU A 1 93 ? -0.816 -14.223 -21.603 1.00 83.75 93 GLU A CA 1
ATOM 708 C C . GLU A 1 93 ? 0.258 -13.891 -20.552 1.00 83.75 93 GLU A C 1
ATOM 710 O O . GLU A 1 93 ? 1.444 -14.147 -20.779 1.00 83.75 93 GLU A O 1
ATOM 715 N N . GLU A 1 94 ? -0.132 -13.304 -19.419 1.00 82.62 94 GLU A N 1
ATOM 716 C CA . GLU A 1 94 ? 0.778 -12.962 -18.331 1.00 82.62 94 GLU A CA 1
ATOM 717 C C . GLU A 1 94 ? 0.990 -14.160 -17.400 1.00 82.62 94 GLU A C 1
ATOM 719 O O . GLU A 1 94 ? 0.189 -15.093 -17.338 1.00 82.62 94 GLU A O 1
ATOM 724 N N . ALA A 1 95 ? 2.102 -14.164 -16.661 1.00 77.62 95 ALA A N 1
ATOM 725 C CA . ALA A 1 95 ? 2.351 -15.219 -15.687 1.00 77.62 95 ALA A CA 1
ATOM 726 C C . ALA A 1 95 ? 1.219 -15.232 -14.647 1.00 77.62 95 ALA A C 1
ATOM 728 O O . ALA A 1 95 ? 1.033 -14.257 -13.919 1.00 77.62 95 ALA A O 1
ATOM 729 N N . GLY A 1 96 ? 0.468 -16.336 -14.592 1.00 67.06 96 GLY A N 1
ATOM 730 C CA . GLY A 1 96 ? -0.673 -16.480 -13.695 1.00 67.06 96 GLY A CA 1
ATOM 731 C C . GLY A 1 96 ? -0.267 -16.272 -12.237 1.00 67.06 96 GLY A C 1
ATOM 732 O O . GLY A 1 96 ? 0.428 -17.102 -11.654 1.00 67.06 96 GLY A O 1
ATOM 733 N N . LEU A 1 97 ? -0.705 -15.155 -11.653 1.00 63.56 97 LEU A N 1
ATOM 734 C CA . LEU A 1 97 ? -0.545 -14.870 -10.223 1.00 63.56 97 LEU A CA 1
ATOM 735 C C . LEU A 1 97 ? -1.556 -15.653 -9.373 1.00 63.56 97 LEU A C 1
ATOM 737 O O . LEU A 1 97 ? -1.295 -15.936 -8.205 1.00 63.56 97 LEU A O 1
ATOM 741 N N . PHE A 1 98 ? -2.695 -16.022 -9.962 1.00 67.06 98 PHE A N 1
ATOM 742 C CA . PHE A 1 98 ? -3.775 -16.750 -9.303 1.00 67.06 98 PHE A CA 1
ATOM 743 C C . PHE A 1 98 ? -3.845 -18.179 -9.842 1.00 67.06 98 PHE A C 1
ATOM 745 O O . PHE A 1 98 ? -3.783 -18.398 -11.049 1.00 67.06 98 PHE A O 1
ATOM 752 N N . MET A 1 99 ? -3.953 -19.156 -8.938 1.00 67.31 99 MET A N 1
ATOM 753 C CA . MET A 1 99 ? -4.007 -20.577 -9.309 1.00 67.31 99 MET A CA 1
ATOM 754 C C . MET A 1 99 ? -5.353 -20.965 -9.940 1.00 67.31 99 MET A C 1
ATOM 756 O O . MET A 1 99 ? -5.392 -21.879 -10.760 1.00 67.31 99 MET A O 1
ATOM 760 N N . ASP A 1 100 ? -6.422 -20.241 -9.595 1.00 70.44 100 ASP A N 1
ATOM 761 C CA . ASP A 1 100 ? -7.780 -20.468 -10.086 1.00 70.44 100 ASP A CA 1
ATOM 762 C C . ASP A 1 100 ? -8.193 -19.327 -11.024 1.00 70.44 100 ASP A C 1
ATOM 764 O O . ASP A 1 100 ? -8.335 -18.181 -10.592 1.00 70.44 100 ASP A O 1
ATOM 768 N N . MET A 1 101 ? -8.428 -19.641 -12.301 1.00 65.94 101 MET A N 1
ATOM 769 C CA . MET A 1 101 ? -8.915 -18.675 -13.299 1.00 65.94 101 MET A CA 1
ATOM 770 C C . MET A 1 101 ? -10.442 -18.719 -13.485 1.00 65.94 101 MET A C 1
ATOM 772 O O . MET A 1 101 ? -10.971 -18.081 -14.389 1.00 65.94 101 MET A O 1
ATOM 776 N N . ASP A 1 102 ? -11.176 -19.412 -12.612 1.00 71.06 102 ASP A N 1
ATOM 777 C CA . ASP A 1 102 ? -12.627 -19.619 -12.751 1.00 71.06 102 ASP A CA 1
ATOM 778 C C . ASP A 1 102 ? -13.490 -18.424 -12.281 1.00 71.06 102 ASP A C 1
ATOM 780 O O . ASP A 1 102 ? -14.722 -18.492 -12.282 1.00 71.06 102 ASP A O 1
ATOM 784 N N . TYR A 1 103 ? -12.876 -17.304 -11.883 1.00 73.31 103 TYR A N 1
ATOM 785 C CA . TYR A 1 103 ? -13.583 -16.125 -11.372 1.00 73.31 103 TYR A CA 1
ATOM 786 C C . TYR A 1 103 ? -13.824 -15.076 -12.470 1.00 73.31 103 TYR A C 1
ATOM 788 O O . TYR A 1 103 ? -12.886 -14.562 -13.062 1.00 73.31 103 TYR A O 1
ATOM 796 N N . SER A 1 104 ? -15.078 -14.699 -12.727 1.00 78.00 104 SER A N 1
ATOM 797 C CA . SER A 1 104 ? -15.425 -13.557 -13.594 1.00 78.00 104 SER A CA 1
ATOM 798 C C . SER A 1 104 ? -15.721 -12.321 -12.731 1.00 78.00 104 SER A C 1
ATOM 800 O O . SER A 1 104 ? -16.352 -12.478 -11.681 1.00 78.00 104 SER A O 1
ATOM 802 N N . PRO A 1 105 ? -15.334 -11.096 -13.143 1.00 85.81 105 PRO A N 1
ATOM 803 C CA . PRO A 1 105 ? -14.708 -10.718 -14.418 1.00 85.81 105 PRO A CA 1
ATOM 804 C C . PRO A 1 105 ? -13.172 -10.853 -14.439 1.00 85.81 105 PRO A C 1
ATOM 806 O O . PRO A 1 105 ? -12.481 -10.364 -13.550 1.00 85.81 105 PRO A O 1
ATOM 809 N N . GLN A 1 106 ? -12.640 -11.436 -15.514 1.00 82.44 106 GLN A N 1
ATOM 810 C CA . GLN A 1 106 ? -11.213 -11.449 -15.874 1.00 82.44 106 GLN A CA 1
ATOM 811 C C . GLN A 1 106 ? -11.055 -10.938 -17.305 1.00 82.44 106 GLN A C 1
ATOM 813 O O . GLN A 1 106 ? -11.988 -11.092 -18.093 1.00 82.44 106 GLN A O 1
ATOM 818 N N . TYR A 1 107 ? -9.909 -10.339 -17.646 1.00 85.06 107 TYR A N 1
ATOM 819 C CA . TYR A 1 107 ? -9.661 -9.806 -18.989 1.00 85.06 107 TYR A CA 1
ATOM 820 C C . TYR A 1 107 ? -9.964 -10.886 -20.043 1.00 85.06 107 TYR A C 1
ATOM 822 O O . TYR A 1 107 ? -9.532 -12.021 -19.864 1.00 85.06 107 TYR A O 1
ATOM 830 N N . PRO A 1 108 ? -10.706 -10.585 -21.128 1.00 88.06 108 PRO A N 1
ATOM 831 C CA . PRO A 1 108 ? -11.150 -9.266 -21.607 1.00 88.06 108 PRO A CA 1
ATOM 832 C C . PRO A 1 108 ? -12.467 -8.748 -20.983 1.00 88.06 108 PRO A C 1
ATOM 834 O O . PRO A 1 108 ? -12.933 -7.660 -21.323 1.00 88.06 108 PRO A O 1
ATOM 837 N N . GLN A 1 109 ? -13.067 -9.523 -20.077 1.00 91.00 109 GLN A N 1
ATOM 838 C CA . GLN A 1 109 ? -14.086 -9.137 -19.093 1.00 91.00 109 GLN A CA 1
ATOM 839 C C . GLN A 1 109 ? -13.729 -7.857 -18.319 1.00 91.00 109 GLN A C 1
ATOM 841 O O . GLN A 1 109 ? -13.002 -7.981 -17.337 1.00 91.00 109 GLN A O 1
ATOM 846 N N . GLN A 1 110 ? -14.236 -6.666 -18.672 1.00 88.69 110 GLN A N 1
ATOM 847 C CA . GLN A 1 110 ? -13.999 -5.458 -17.858 1.00 88.69 110 GLN A CA 1
ATOM 848 C C . GLN A 1 110 ? -14.448 -5.647 -16.400 1.00 88.69 110 GLN A C 1
ATOM 850 O O . GLN A 1 110 ? -15.509 -6.220 -16.126 1.00 88.69 110 GLN A O 1
ATOM 855 N N . CYS A 1 111 ? -13.648 -5.128 -15.466 1.00 87.06 111 CYS A N 1
ATOM 856 C CA . CYS A 1 111 ? -13.968 -5.135 -14.044 1.00 87.06 111 CYS A CA 1
ATOM 857 C C . CYS A 1 111 ? -15.206 -4.266 -13.772 1.00 87.06 111 CYS A C 1
ATOM 859 O O . CYS A 1 111 ? -15.335 -3.159 -14.301 1.00 87.06 111 CYS A O 1
ATOM 861 N N . VAL A 1 112 ? -16.124 -4.756 -12.937 1.00 88.25 112 VAL A N 1
ATOM 862 C CA . VAL A 1 112 ? -17.328 -4.010 -12.559 1.00 88.25 112 VAL A CA 1
ATOM 863 C C . VAL A 1 112 ? -16.957 -3.001 -11.477 1.00 88.25 112 VAL A C 1
ATOM 865 O O . VAL A 1 112 ? -16.828 -3.356 -10.306 1.00 88.25 112 VAL A O 1
ATOM 868 N N . VAL A 1 113 ? -16.791 -1.737 -11.869 1.00 82.38 113 VAL A N 1
ATOM 869 C CA . VAL A 1 113 ? -16.518 -0.650 -10.921 1.00 82.38 113 VAL A CA 1
ATOM 870 C C . VAL A 1 113 ? -17.747 -0.449 -10.022 1.00 82.38 113 VAL A C 1
ATOM 872 O O . VAL A 1 113 ? -18.856 -0.284 -10.545 1.00 82.38 113 VAL A O 1
ATOM 875 N N . PRO A 1 114 ? -17.593 -0.449 -8.683 1.00 76.31 114 PRO A N 1
ATOM 876 C CA . PRO A 1 114 ? -18.690 -0.139 -7.776 1.00 76.31 114 PRO A CA 1
ATOM 877 C C . PRO A 1 114 ? -19.291 1.229 -8.110 1.00 76.31 114 PRO A C 1
ATOM 879 O O . PRO A 1 114 ? -18.576 2.225 -8.228 1.00 76.31 114 PRO A O 1
ATOM 882 N N . GLN A 1 115 ? -20.613 1.300 -8.278 1.00 70.38 115 GLN A N 1
ATOM 883 C CA . GLN A 1 115 ? -21.257 2.569 -8.601 1.00 70.38 115 GLN A CA 1
ATOM 884 C C . GLN A 1 115 ? -21.148 3.538 -7.419 1.00 70.38 115 GLN A C 1
ATOM 886 O O . GLN A 1 115 ? -21.517 3.203 -6.296 1.00 70.38 115 GLN A O 1
ATOM 891 N N . LYS A 1 116 ? -20.717 4.775 -7.693 1.00 59.22 116 LYS A N 1
ATOM 892 C CA . LYS A 1 116 ? -20.674 5.891 -6.727 1.00 59.22 116 LYS A CA 1
ATOM 893 C C . LYS A 1 116 ? -22.062 6.402 -6.314 1.00 59.22 116 LYS A C 1
ATOM 895 O O . LYS A 1 116 ? -22.153 7.476 -5.730 1.00 59.22 116 LYS A O 1
ATOM 900 N N . ASP A 1 117 ? -23.142 5.700 -6.655 1.00 47.66 117 ASP A N 1
ATOM 901 C CA . ASP A 1 117 ? -24.495 6.184 -6.414 1.00 47.66 117 ASP A CA 1
ATOM 902 C C . ASP A 1 117 ? -24.843 6.034 -4.918 1.00 47.66 117 ASP A C 1
ATOM 904 O O . ASP A 1 117 ? -24.998 4.907 -4.428 1.00 47.66 117 ASP A O 1
ATOM 908 N N . PRO A 1 118 ? -24.979 7.145 -4.166 1.00 49.84 118 PRO A N 1
ATOM 909 C CA . PRO A 1 118 ? -25.261 7.101 -2.733 1.00 49.84 118 PRO A CA 1
ATOM 910 C C . PRO A 1 118 ? -26.642 6.505 -2.429 1.00 49.84 118 PRO A C 1
ATOM 912 O O . PRO A 1 118 ? -26.935 6.181 -1.279 1.00 49.84 118 PRO A O 1
ATOM 915 N N . THR A 1 119 ? -27.502 6.355 -3.444 1.00 46.81 119 THR A N 1
ATOM 916 C CA . THR A 1 119 ? -28.862 5.829 -3.290 1.00 46.81 119 THR A CA 1
ATOM 917 C C . THR A 1 119 ? -28.981 4.325 -3.551 1.00 46.81 119 THR A C 1
ATOM 919 O O . THR A 1 119 ? -29.882 3.696 -2.995 1.00 46.81 119 THR A O 1
ATOM 922 N N . SER A 1 120 ? -28.069 3.724 -4.330 1.00 42.59 120 SER A N 1
ATOM 923 C CA . SER A 1 120 ? -28.078 2.282 -4.637 1.00 42.59 120 SER A CA 1
ATOM 924 C C . SER A 1 120 ? -26.983 1.494 -3.906 1.00 42.59 120 SER A C 1
ATOM 926 O O . SER A 1 120 ? -27.169 0.310 -3.637 1.00 42.59 120 SER A O 1
ATOM 928 N N . SER A 1 121 ? -25.905 2.157 -3.466 1.00 44.91 121 SER A N 1
ATOM 929 C CA . SER A 1 121 ? -24.869 1.592 -2.587 1.00 44.91 121 SER A CA 1
ATOM 930 C C . SER A 1 121 ? -25.188 1.791 -1.096 1.00 44.91 121 SER A C 1
ATOM 932 O O . SER A 1 121 ? -24.299 1.967 -0.257 1.00 44.91 121 SER A O 1
ATOM 934 N N . SER A 1 122 ? -26.466 1.703 -0.727 1.00 46.69 122 SER A N 1
ATOM 935 C CA . SER A 1 122 ? -26.823 1.332 0.639 1.00 46.69 122 SER A CA 1
ATOM 936 C C . SER A 1 122 ? -26.383 -0.121 0.826 1.00 46.69 122 SER A C 1
ATOM 938 O O . SER A 1 122 ? -27.173 -1.053 0.676 1.00 46.69 122 SER A O 1
ATOM 940 N N . ARG A 1 123 ? -25.107 -0.339 1.184 1.00 53.72 123 ARG A N 1
ATOM 941 C CA . ARG A 1 123 ? -24.814 -1.380 2.177 1.00 53.72 123 ARG A CA 1
ATOM 942 C C . ARG A 1 123 ? -25.835 -1.113 3.264 1.00 53.72 123 ARG A C 1
ATOM 944 O O . ARG A 1 123 ? -25.790 -0.025 3.829 1.00 53.72 123 ARG A O 1
ATOM 951 N N . ARG A 1 124 ? -26.836 -1.994 3.370 1.00 54.81 124 ARG A N 1
ATOM 952 C CA . ARG A 1 124 ? -28.092 -1.783 4.096 1.00 54.81 124 ARG A CA 1
ATOM 953 C C . ARG A 1 124 ? -27.864 -0.795 5.232 1.00 54.81 124 ARG A C 1
ATOM 955 O O . ARG A 1 124 ? -27.192 -1.146 6.190 1.00 54.81 124 ARG A O 1
ATOM 962 N N . LEU A 1 125 ? -28.397 0.421 5.132 1.00 49.78 125 LEU A N 1
ATOM 963 C CA . LEU A 1 125 ? -28.263 1.482 6.148 1.00 49.78 125 LEU A CA 1
ATOM 964 C C . LEU A 1 125 ? -28.671 1.052 7.584 1.00 49.78 125 LEU A C 1
ATOM 966 O O . LEU A 1 125 ? -28.552 1.843 8.509 1.00 49.78 125 LEU A O 1
ATOM 970 N N . GLY A 1 126 ? -29.156 -0.181 7.786 1.00 52.81 126 GLY A N 1
ATOM 971 C CA . GLY A 1 126 ? -29.373 -0.812 9.092 1.00 52.81 126 GLY A CA 1
ATOM 972 C C . GLY A 1 126 ? -28.294 -1.808 9.562 1.00 52.81 126 GLY A C 1
ATOM 973 O O . GLY A 1 126 ? -28.461 -2.370 10.637 1.00 52.81 126 GLY A O 1
ATOM 974 N N . GLU A 1 127 ? -27.231 -2.061 8.791 1.00 53.69 127 GLU A N 1
ATOM 975 C CA . GLU A 1 127 ? -26.112 -2.969 9.131 1.00 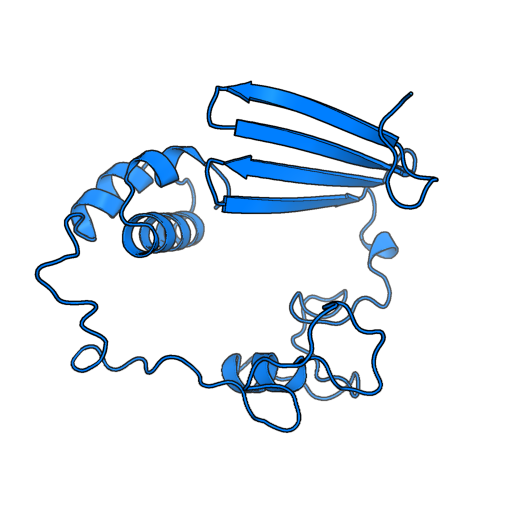53.69 127 GLU A CA 1
ATOM 976 C C . GLU A 1 127 ? -24.801 -2.221 9.419 1.00 53.69 127 GLU A C 1
ATOM 978 O O . GLU A 1 127 ? -23.920 -2.770 10.077 1.00 53.69 127 GLU A O 1
ATOM 983 N N . GLN A 1 128 ? -24.667 -0.966 8.971 1.00 62.50 128 GLN A N 1
ATOM 984 C CA . GLN A 1 128 ? -23.539 -0.125 9.369 1.00 62.50 128 GLN A CA 1
ATOM 985 C C . GLN A 1 128 ? -23.800 0.448 10.762 1.00 62.50 128 GLN A C 1
ATOM 987 O O . GLN A 1 128 ? -24.696 1.266 10.958 1.00 62.50 128 GLN A O 1
ATOM 992 N N . SER A 1 129 ? -23.034 -0.026 11.738 1.00 77.44 129 SER A N 1
ATOM 993 C CA . SER A 1 129 ? -23.144 0.398 13.137 1.00 77.44 129 SER A CA 1
ATOM 994 C C . SER A 1 129 ? -22.246 1.589 13.462 1.00 77.44 129 SER A C 1
ATOM 996 O O . SER A 1 129 ? -22.527 2.320 14.411 1.00 77.44 129 SER A O 1
ATOM 998 N N . ILE A 1 130 ? -21.192 1.801 12.668 1.00 85.56 130 ILE A N 1
ATOM 999 C CA . ILE A 1 130 ? -20.234 2.890 12.849 1.00 85.56 130 ILE A CA 1
ATOM 1000 C C . ILE A 1 130 ? -20.535 3.999 11.850 1.00 85.56 130 ILE A C 1
ATOM 1002 O O . ILE A 1 130 ? -20.571 3.783 10.638 1.00 85.56 130 ILE A O 1
ATOM 1006 N N . THR A 1 131 ? -20.737 5.199 12.384 1.00 87.06 131 THR A N 1
ATOM 1007 C CA . THR A 1 131 ? -20.954 6.417 11.599 1.00 87.06 131 THR A CA 1
ATOM 1008 C C . THR A 1 131 ? -19.630 7.063 11.193 1.00 87.06 131 THR A C 1
ATOM 1010 O O . THR A 1 131 ? -18.613 6.902 11.867 1.00 87.06 131 THR A O 1
ATOM 1013 N N . GLU A 1 132 ? -19.655 7.864 10.129 1.00 86.75 132 GLU A N 1
ATOM 1014 C CA . GLU A 1 132 ? -18.489 8.633 9.672 1.00 86.75 132 GLU A CA 1
ATOM 1015 C C . GLU A 1 132 ? -17.945 9.572 10.762 1.00 86.75 132 GLU A C 1
ATOM 1017 O O . GLU A 1 132 ? -16.738 9.721 10.902 1.00 86.75 132 GLU A O 1
ATOM 1022 N N . THR A 1 133 ? -18.814 10.145 11.604 1.00 89.44 133 THR A N 1
ATOM 1023 C CA . THR A 1 133 ? -18.392 10.976 12.744 1.00 89.44 133 THR A CA 1
ATOM 1024 C C . THR A 1 133 ? -17.634 10.164 13.793 1.00 89.44 133 THR A C 1
ATOM 1026 O O . THR A 1 133 ? -16.580 10.596 14.244 1.00 89.44 133 THR A O 1
ATOM 1029 N N . GLN A 1 134 ? -18.121 8.968 14.141 1.00 90.94 134 GLN A N 1
ATOM 1030 C CA . GLN A 1 134 ? -17.423 8.082 15.081 1.00 90.94 134 GLN A CA 1
ATOM 1031 C C . GLN A 1 134 ? -16.073 7.613 14.528 1.00 90.94 134 GLN A C 1
ATOM 1033 O O . GLN A 1 134 ? -15.102 7.527 15.276 1.00 90.94 134 GLN A O 1
ATOM 1038 N N . ALA A 1 135 ? -16.008 7.332 13.225 1.00 91.31 135 ALA A N 1
ATOM 1039 C CA . ALA A 1 135 ? -14.753 7.028 12.549 1.00 91.31 135 ALA A CA 1
ATOM 1040 C C . ALA A 1 135 ? -13.797 8.232 12.570 1.00 91.31 135 ALA A C 1
ATOM 1042 O O . ALA A 1 135 ? -12.618 8.067 12.867 1.00 91.31 135 ALA A O 1
ATOM 1043 N N . GLY A 1 136 ? -14.305 9.445 12.332 1.00 90.88 136 GLY A N 1
ATOM 1044 C CA . GLY A 1 136 ? -13.527 10.683 12.392 1.00 90.88 136 GLY A CA 1
ATOM 1045 C C . GLY A 1 136 ? -12.921 10.945 13.769 1.00 90.88 136 GLY A C 1
ATOM 1046 O O . GLY A 1 136 ? -11.745 11.286 13.856 1.00 90.88 136 GLY A O 1
ATOM 1047 N N . ASP A 1 137 ? -13.682 10.713 14.839 1.00 92.50 137 ASP A N 1
ATOM 1048 C CA . ASP A 1 137 ? -13.183 10.852 16.211 1.00 92.50 137 ASP A CA 1
ATOM 1049 C C . ASP A 1 137 ? -12.057 9.848 16.514 1.00 92.50 137 ASP A C 1
ATOM 1051 O O . ASP A 1 137 ? -11.062 10.207 17.145 1.00 92.50 137 ASP A O 1
ATOM 1055 N N . ALA A 1 138 ? -12.179 8.603 16.037 1.00 91.62 138 ALA A N 1
ATOM 1056 C CA . ALA A 1 138 ? -11.134 7.588 16.186 1.00 91.62 138 ALA A CA 1
ATOM 1057 C C . ALA A 1 138 ? -9.878 7.921 15.357 1.00 91.62 138 ALA A C 1
ATOM 1059 O O . ALA A 1 138 ? -8.756 7.776 15.836 1.00 91.62 138 ALA A O 1
ATOM 1060 N N . CYS A 1 139 ? -10.065 8.426 14.137 1.00 92.56 139 CYS A N 1
ATOM 1061 C CA . CYS A 1 139 ? -8.995 8.775 13.204 1.00 92.56 139 CYS A CA 1
ATOM 1062 C C . CYS A 1 139 ? -8.383 10.164 13.438 1.00 92.56 139 CYS A C 1
ATOM 1064 O O . CYS A 1 139 ? -7.463 10.547 12.719 1.00 92.56 139 CYS A O 1
ATOM 1066 N N . ALA A 1 140 ? -8.832 10.922 14.444 1.00 88.50 140 ALA A N 1
ATOM 1067 C CA . ALA A 1 140 ? -8.334 12.272 14.731 1.00 88.50 140 ALA A CA 1
ATOM 1068 C C . ALA A 1 140 ? -6.830 12.322 15.071 1.00 88.50 140 ALA A C 1
ATOM 1070 O O . ALA A 1 140 ? -6.221 13.391 15.067 1.00 88.50 140 ALA A O 1
ATOM 1071 N N . VAL A 1 141 ? -6.229 11.168 15.377 1.00 84.56 141 VAL A N 1
ATOM 1072 C CA . VAL A 1 141 ? -4.786 11.013 15.602 1.00 84.56 141 VAL A CA 1
ATOM 1073 C C . VAL A 1 141 ? -3.966 11.020 14.307 1.00 84.56 141 VAL A C 1
ATOM 1075 O O . VAL A 1 141 ? -2.750 11.210 14.372 1.00 84.56 141 VAL A O 1
ATOM 1078 N N . ALA A 1 142 ? -4.598 10.827 13.144 1.00 80.31 142 ALA A N 1
ATOM 1079 C CA . ALA A 1 142 ? -3.929 10.879 11.852 1.00 80.31 142 ALA A CA 1
ATOM 1080 C C . ALA A 1 142 ? -3.408 12.302 11.595 1.00 80.31 142 ALA A C 1
ATOM 1082 O O . ALA A 1 142 ? -4.151 13.281 11.635 1.00 80.31 142 ALA A O 1
ATOM 1083 N N . GLY A 1 143 ? -2.097 12.429 11.375 1.00 77.75 143 GLY A N 1
ATOM 1084 C CA . GLY A 1 143 ? -1.438 13.733 11.324 1.00 77.75 143 GLY A CA 1
ATOM 1085 C C . GLY A 1 143 ? -1.804 14.561 10.090 1.00 77.75 143 GLY A C 1
ATOM 1086 O O . GLY A 1 143 ? -1.936 15.784 10.193 1.00 77.75 143 GLY A O 1
ATOM 1087 N N . ARG A 1 144 ? -1.959 13.923 8.921 1.00 84.38 144 ARG A N 1
ATOM 1088 C CA . ARG A 1 144 ? -2.324 14.606 7.671 1.00 84.38 144 ARG A CA 1
ATOM 1089 C C . ARG A 1 144 ? -3.790 14.372 7.323 1.00 84.38 144 ARG A C 1
ATOM 1091 O O . ARG A 1 144 ? -4.379 13.349 7.651 1.00 84.38 144 ARG A O 1
ATOM 1098 N N . LEU A 1 145 ? -4.368 15.331 6.599 1.00 85.94 145 LEU A N 1
ATOM 1099 C CA . LEU A 1 145 ? -5.777 15.282 6.201 1.00 85.94 145 LEU A CA 1
ATOM 1100 C C . LEU A 1 145 ? -6.107 14.128 5.251 1.00 85.94 145 LEU A C 1
ATOM 1102 O O . LEU A 1 145 ? -7.241 13.662 5.273 1.00 85.94 145 LEU A O 1
ATOM 1106 N N . ASP A 1 146 ? -5.172 13.709 4.400 1.00 86.00 146 ASP A N 1
ATOM 1107 C CA . ASP A 1 146 ? -5.417 12.603 3.470 1.00 86.00 146 ASP A CA 1
ATOM 1108 C C . ASP A 1 146 ? -5.356 11.259 4.203 1.00 86.00 146 ASP A C 1
ATOM 1110 O O . ASP A 1 146 ? -6.325 10.510 4.138 1.00 86.00 146 ASP A O 1
ATOM 1114 N N . ASP A 1 147 ? -4.341 11.058 5.044 1.00 87.38 147 ASP A N 1
ATOM 1115 C CA . ASP A 1 147 ? -4.202 9.902 5.940 1.00 87.38 147 ASP A CA 1
ATOM 1116 C C . ASP A 1 147 ? -5.450 9.755 6.844 1.00 87.38 147 ASP A C 1
ATOM 1118 O O . ASP A 1 147 ? -5.965 8.663 7.078 1.00 87.38 147 ASP A O 1
ATOM 1122 N N . MET A 1 148 ? -6.021 10.876 7.307 1.00 89.31 148 MET A N 1
ATOM 1123 C CA . MET A 1 148 ? -7.275 10.874 8.069 1.00 89.31 148 MET A CA 1
ATOM 1124 C C . MET A 1 148 ? -8.469 10.377 7.240 1.00 89.31 148 MET A C 1
ATOM 1126 O O . MET A 1 148 ? -9.298 9.630 7.757 1.00 89.31 148 MET A O 1
ATOM 1130 N N . LYS A 1 149 ? -8.591 10.778 5.967 1.00 89.69 149 LYS A N 1
ATOM 1131 C CA . LYS A 1 149 ? -9.684 10.310 5.092 1.00 89.69 149 LYS A CA 1
ATOM 1132 C C . LYS A 1 149 ? -9.551 8.822 4.790 1.00 89.69 149 LYS A C 1
ATOM 1134 O O . LYS A 1 149 ? -10.566 8.130 4.774 1.00 89.69 149 LYS A O 1
ATOM 1139 N N . GLU A 1 150 ? -8.330 8.349 4.561 1.00 89.00 150 GLU A N 1
ATOM 1140 C CA . GLU A 1 150 ? -8.032 6.933 4.327 1.00 89.00 150 GLU A CA 1
ATOM 1141 C C . GLU A 1 150 ? -8.357 6.100 5.573 1.00 89.00 150 GLU A C 1
ATOM 1143 O O . GLU A 1 150 ? -9.105 5.128 5.485 1.00 89.00 150 GLU A O 1
ATOM 1148 N N . CYS A 1 151 ? -7.956 6.571 6.757 1.00 90.81 151 CYS A N 1
ATOM 1149 C CA . CYS A 1 151 ? -8.344 5.964 8.029 1.00 90.81 151 CYS A CA 1
ATOM 1150 C C . CYS A 1 151 ? -9.868 5.887 8.210 1.00 90.81 151 CYS A C 1
ATOM 1152 O O . CYS A 1 151 ? -10.406 4.831 8.551 1.00 90.81 151 CYS A O 1
ATOM 1154 N N . ILE A 1 152 ? -10.591 6.988 7.963 1.00 90.75 152 ILE A N 1
ATOM 1155 C CA . ILE A 1 152 ? -12.058 7.018 8.080 1.00 90.75 152 ILE A CA 1
ATOM 1156 C C . ILE A 1 152 ? -12.687 6.015 7.114 1.00 90.75 152 ILE A C 1
ATOM 1158 O O . ILE A 1 152 ? -13.603 5.280 7.496 1.00 90.75 152 ILE A O 1
ATOM 1162 N N . PHE A 1 153 ? -12.198 5.974 5.873 1.00 88.75 153 PHE A N 1
ATOM 1163 C CA . PHE A 1 153 ? -12.670 5.032 4.870 1.00 88.75 153 PHE A CA 1
ATOM 1164 C C . PHE A 1 153 ? -12.486 3.590 5.339 1.00 88.75 153 PHE A C 1
ATOM 1166 O O . PHE A 1 153 ? -13.455 2.831 5.306 1.00 88.75 153 PHE A O 1
ATOM 1173 N N . ASP A 1 154 ? -11.307 3.231 5.843 1.00 88.25 154 ASP A N 1
ATOM 1174 C CA . ASP A 1 154 ? -11.015 1.879 6.319 1.00 88.25 154 ASP A CA 1
ATOM 1175 C C . ASP A 1 154 ? -11.885 1.490 7.516 1.00 88.25 154 ASP A C 1
ATOM 1177 O O . ASP A 1 154 ? -12.491 0.416 7.512 1.00 88.25 154 ASP A O 1
ATOM 1181 N N . VAL A 1 155 ? -12.042 2.370 8.510 1.00 90.75 155 VAL A N 1
ATOM 1182 C CA . VAL A 1 155 ? -12.913 2.136 9.678 1.00 90.75 155 VAL A CA 1
ATOM 1183 C C . VAL A 1 155 ? -14.368 1.911 9.253 1.00 90.75 155 VAL A C 1
ATOM 1185 O O . VAL A 1 155 ? -15.022 0.977 9.724 1.00 90.75 155 VAL A O 1
ATOM 1188 N N . VAL A 1 156 ? -14.894 2.735 8.342 1.00 89.44 156 VAL A N 1
ATOM 1189 C CA . VAL A 1 156 ? -16.275 2.601 7.850 1.00 89.44 156 VAL A CA 1
ATOM 1190 C C . VAL A 1 156 ? -16.421 1.382 6.936 1.00 89.44 156 VAL A C 1
ATOM 1192 O O . VAL A 1 156 ? -17.451 0.705 6.963 1.00 89.44 156 VAL A O 1
ATOM 1195 N N . ALA A 1 157 ? -15.417 1.064 6.123 1.00 85.88 157 ALA A N 1
ATOM 1196 C CA . ALA A 1 157 ? -15.463 -0.065 5.205 1.00 85.88 157 ALA A CA 1
ATOM 1197 C C . ALA A 1 157 ? -15.419 -1.407 5.942 1.00 85.88 157 ALA A C 1
ATOM 1199 O O . ALA A 1 157 ? -16.180 -2.307 5.579 1.00 85.88 157 ALA A O 1
ATOM 1200 N N . THR A 1 158 ? -14.578 -1.505 6.973 1.00 87.56 158 THR A N 1
ATOM 1201 C CA . THR A 1 158 ? -14.407 -2.690 7.830 1.00 87.56 158 THR A CA 1
ATOM 1202 C C . THR A 1 158 ? -15.441 -2.779 8.950 1.00 87.56 158 THR A C 1
ATOM 1204 O O . THR A 1 158 ? -15.641 -3.858 9.501 1.00 87.56 158 THR A O 1
ATOM 1207 N N . GLN A 1 159 ? -16.122 -1.670 9.263 1.00 89.50 159 GLN A N 1
ATOM 1208 C CA . GLN A 1 159 ? -17.009 -1.548 10.421 1.00 89.50 159 GLN A CA 1
ATOM 1209 C C . GLN A 1 159 ? -16.281 -1.873 11.739 1.00 89.50 159 GLN A C 1
ATOM 1211 O O . GLN A 1 159 ? -16.820 -2.553 12.614 1.00 89.50 159 GLN A O 1
ATOM 1216 N N . ASP A 1 160 ? -15.073 -1.328 11.908 1.00 89.81 160 ASP A N 1
ATOM 1217 C CA . ASP A 1 160 ? -14.225 -1.582 13.072 1.00 89.81 160 ASP A CA 1
ATOM 1218 C C . ASP A 1 160 ? -13.422 -0.340 13.497 1.00 89.81 160 ASP A C 1
ATOM 1220 O O . ASP A 1 160 ? -12.462 0.060 12.843 1.00 89.81 160 ASP A O 1
ATOM 1224 N N . LEU A 1 161 ? -13.781 0.257 14.642 1.00 91.44 161 LEU A N 1
ATOM 1225 C CA . LEU A 1 161 ? -13.115 1.458 15.175 1.00 91.44 161 LEU A CA 1
ATOM 1226 C C . LEU A 1 161 ? -11.634 1.243 15.492 1.00 91.44 161 LEU A C 1
ATOM 1228 O O . LEU A 1 161 ? -10.847 2.178 15.391 1.00 91.44 161 LEU A O 1
ATOM 1232 N N . SER A 1 162 ? -11.240 0.025 15.865 1.00 90.50 162 SER A N 1
ATOM 1233 C CA . SER A 1 162 ? -9.836 -0.249 16.189 1.00 90.50 162 SER A CA 1
ATOM 1234 C C . SER A 1 162 ? -8.948 -0.360 14.954 1.00 90.50 162 SER A C 1
ATOM 1236 O O . SER A 1 162 ? -7.738 -0.499 15.098 1.00 90.50 162 SER A O 1
ATOM 1238 N N . MET A 1 163 ? -9.515 -0.259 13.746 1.00 89.44 163 MET A N 1
ATOM 1239 C CA . MET A 1 163 ? -8.706 -0.047 12.552 1.00 89.44 163 MET A CA 1
ATOM 1240 C C . MET A 1 163 ? -7.934 1.265 12.618 1.00 89.44 163 MET A C 1
ATOM 1242 O O . MET A 1 163 ? -6.814 1.287 12.129 1.00 89.44 163 MET A O 1
ATOM 1246 N N . ALA A 1 164 ? -8.432 2.298 13.309 1.00 90.25 164 ALA A N 1
ATOM 1247 C CA . ALA A 1 164 ? -7.691 3.547 13.499 1.00 90.25 164 ALA A CA 1
ATOM 1248 C C . ALA A 1 164 ? -6.314 3.349 14.176 1.00 90.25 164 ALA A C 1
ATOM 1250 O O . ALA A 1 164 ? -5.399 4.140 13.956 1.00 90.25 164 ALA A O 1
ATOM 1251 N N . ASP A 1 165 ? -6.130 2.259 14.930 1.00 88.56 165 ASP A N 1
ATOM 1252 C CA . ASP A 1 165 ? -4.858 1.914 15.574 1.00 88.56 165 ASP A CA 1
ATOM 1253 C C . ASP A 1 165 ? -3.857 1.225 14.620 1.00 88.56 165 ASP A C 1
ATOM 1255 O O . ASP A 1 165 ? -2.696 1.024 14.983 1.00 88.56 165 ASP A O 1
ATOM 1259 N N . ALA A 1 166 ? -4.267 0.843 13.402 1.00 84.06 166 ALA A N 1
ATOM 1260 C CA . ALA A 1 166 ? -3.416 0.109 12.461 1.00 84.06 166 ALA A CA 1
ATOM 1261 C C . ALA A 1 166 ? -2.206 0.938 11.987 1.00 84.06 166 ALA A C 1
ATOM 1263 O O . ALA A 1 166 ? -1.147 0.367 11.700 1.00 84.06 166 ALA A O 1
ATOM 1264 N N . GLY A 1 167 ? -2.344 2.270 11.940 1.00 71.19 167 GLY A N 1
ATOM 1265 C CA . GLY A 1 167 ? -1.267 3.206 11.595 1.00 71.19 167 GLY A CA 1
ATOM 1266 C C . GLY A 1 167 ? -0.680 2.987 10.197 1.00 71.19 167 GLY A C 1
ATOM 1267 O O . GLY A 1 167 ? 0.515 3.194 10.007 1.00 71.19 167 GLY A O 1
ATOM 1268 N N . ALA A 1 168 ? -1.496 2.498 9.260 1.00 61.44 168 ALA A N 1
ATOM 1269 C CA . ALA A 1 168 ? -1.123 2.184 7.881 1.00 61.44 168 ALA A CA 1
ATOM 1270 C C . ALA A 1 168 ? -1.771 3.167 6.886 1.00 61.44 168 ALA A C 1
ATOM 1272 O O . ALA A 1 168 ? -2.192 2.750 5.811 1.00 61.44 168 ALA A O 1
ATOM 1273 N N . PHE A 1 169 ? -1.877 4.435 7.293 1.00 53.75 169 PHE A N 1
ATOM 1274 C CA . PHE A 1 169 ? -2.550 5.524 6.582 1.00 53.75 169 PHE A CA 1
ATOM 1275 C C . PHE A 1 169 ? -1.564 6.651 6.287 1.00 53.75 169 PHE A C 1
ATOM 1277 O O . PHE A 1 169 ? -0.627 6.822 7.107 1.00 53.75 169 PHE A O 1
#

Radius of gyration: 19.22 Å; Cα contacts (8 Å, |Δi|>4): 214; chains: 1; bounding box: 51×39×43 Å

Sequence (169 aa):
MPAVVGGQFLVSHDQKSDKEHVFEIVITEDTTIKLKTFKDMVSVSVDAKSMDAFEGSIGLLGSHGGQMLARDGVTVLQNDPDAYGQEWQVREEEAGLFMDMDYSPQYPQQCVVPQKDPTSSSRRLGEQSITETQAGDACAVAGRLDDMKECIFDVVATQDLSMADAGAF

Nearest PDB structures (foldseek):
  5iwd-assembly1_A-2  TM=7.245E-01  e=1.813E+00  Human herpesvirus 5 strain AD169
  6gke-assembly1_A-2  TM=6.359E-01  e=2.159E+00  Aleuria aurantia
  5mxc-assembly1_A-2  TM=6.354E-01  e=2.724E+00  Aleuria aurantia
  6trv-assembly1_BBB  TM=7.272E-01  e=3.643E+00  Scedosporium apiospermum
  5ixa-assembly1_A  TM=7.125E-01  e=4.597E+00  Human herpesvirus 5 strain AD169

pLDDT: mean 84.5, std 12.2, range [42.59, 96.06]